Protein AF-A0A0E2NUA2-F1 (afdb_monomer)

Nearest PDB structures (foldseek):
  3nl3-assembly1_F  TM=8.443E-01  e=9.274E-02  Nakaseomyces glabratus
  3nl2-assembly1_A  TM=8.453E-01  e=1.322E-01  Nakaseomyces glabratus
  3nl3-assembly1_A  TM=8.389E-01  e=1.322E-01  Nakaseomyces glabratus
  3nl6-assembly1_B-2  TM=8.352E-01  e=2.505E-01  Nakaseomyces glabratus
  3nm1-assembly1_E  TM=8.386E-01  e=2.689E-01  Nakaseomyces glabratus

Sequence (55 aa):
MDEKGLQTEIRRANDACAVHGCQVSVNDNWRTAIEEGCDFVHLGQKDLAAADADD

Structure (mmCIF, N/CA/C/O backbone):
data_AF-A0A0E2NUA2-F1
#
_entry.id   AF-A0A0E2NUA2-F1
#
loop_
_atom_site.group_PDB
_atom_site.id
_atom_site.type_symbol
_atom_site.label_atom_id
_atom_site.label_alt_id
_atom_site.label_comp_id
_atom_site.label_asym_id
_atom_site.label_entity_id
_atom_site.label_seq_id
_atom_site.pdbx_PDB_ins_code
_atom_site.Cartn_x
_atom_site.Cartn_y
_atom_site.Cartn_z
_atom_site.occupancy
_atom_site.B_iso_or_equiv
_atom_site.auth_seq_id
_atom_site.auth_comp_id
_atom_site.auth_asym_id
_atom_site.auth_atom_id
_atom_site.pdbx_PDB_model_num
ATOM 1 N N . MET A 1 1 ? 13.042 8.792 4.852 1.00 64.12 1 MET A N 1
ATOM 2 C CA . MET A 1 1 ? 12.194 7.705 5.373 1.00 64.12 1 MET A CA 1
ATOM 3 C C . MET A 1 1 ? 12.812 6.415 4.879 1.00 64.12 1 MET A C 1
ATOM 5 O O . MET A 1 1 ? 13.236 6.394 3.730 1.00 64.12 1 MET A O 1
ATOM 9 N N . ASP A 1 2 ? 12.988 5.428 5.746 1.00 87.44 2 ASP A N 1
ATOM 10 C CA . ASP A 1 2 ? 13.467 4.101 5.361 1.00 87.44 2 ASP A CA 1
ATOM 11 C C . ASP A 1 2 ? 12.284 3.207 4.953 1.00 87.44 2 ASP A C 1
ATOM 13 O O . ASP A 1 2 ? 11.120 3.578 5.113 1.00 87.44 2 ASP A O 1
ATOM 17 N N . GLU A 1 3 ? 12.579 2.032 4.407 1.00 83.38 3 GLU A N 1
ATOM 18 C CA . GLU A 1 3 ? 11.566 1.098 3.901 1.00 83.38 3 GLU A CA 1
ATOM 19 C C . GLU A 1 3 ? 10.576 0.652 4.989 1.00 83.38 3 GLU A C 1
ATOM 21 O O . GLU A 1 3 ? 9.369 0.607 4.760 1.00 83.38 3 GLU A O 1
ATOM 26 N N . LYS A 1 4 ? 11.059 0.442 6.220 1.00 88.25 4 LYS A N 1
ATOM 27 C CA . LYS A 1 4 ? 10.206 0.117 7.375 1.00 88.25 4 LYS A CA 1
ATOM 28 C C . LYS A 1 4 ? 9.296 1.273 7.786 1.00 88.25 4 LYS A C 1
ATOM 30 O O . LYS A 1 4 ? 8.146 1.048 8.176 1.00 88.25 4 LYS A O 1
ATOM 35 N N . GLY A 1 5 ? 9.798 2.505 7.717 1.00 90.38 5 GLY A N 1
ATOM 36 C CA . GLY A 1 5 ? 8.988 3.699 7.924 1.00 90.38 5 GLY A CA 1
ATOM 37 C C . GLY A 1 5 ? 7.863 3.789 6.897 1.00 90.38 5 GLY A C 1
ATOM 38 O O . GLY A 1 5 ? 6.720 4.028 7.274 1.00 90.38 5 GLY A O 1
ATOM 39 N N . 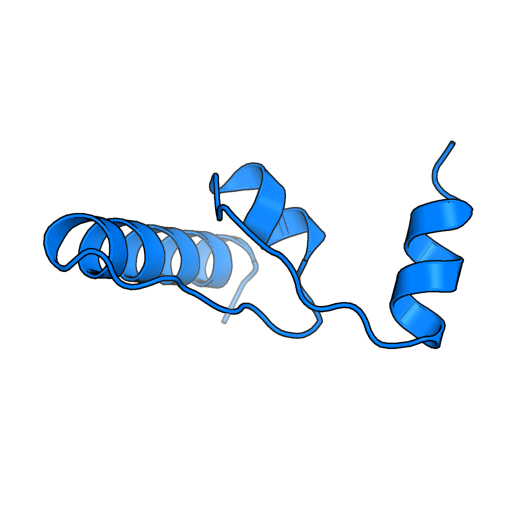LEU A 1 6 ? 8.162 3.505 5.627 1.00 88.81 6 LEU A N 1
ATOM 40 C CA . LEU A 1 6 ? 7.165 3.505 4.557 1.00 88.81 6 LEU A CA 1
ATOM 41 C C . LEU A 1 6 ? 6.090 2.425 4.759 1.00 88.81 6 LEU A C 1
ATOM 43 O O . LEU A 1 6 ? 4.905 2.738 4.691 1.00 88.81 6 LEU A O 1
ATOM 47 N N . GLN A 1 7 ? 6.485 1.189 5.078 1.00 90.62 7 GLN A N 1
ATOM 48 C CA . GLN A 1 7 ? 5.554 0.096 5.409 1.00 90.62 7 GLN A CA 1
ATOM 49 C C . GLN A 1 7 ? 4.597 0.482 6.544 1.00 90.62 7 GLN A C 1
ATOM 51 O O . GLN A 1 7 ? 3.387 0.279 6.455 1.00 90.62 7 GLN A O 1
ATOM 56 N N . THR A 1 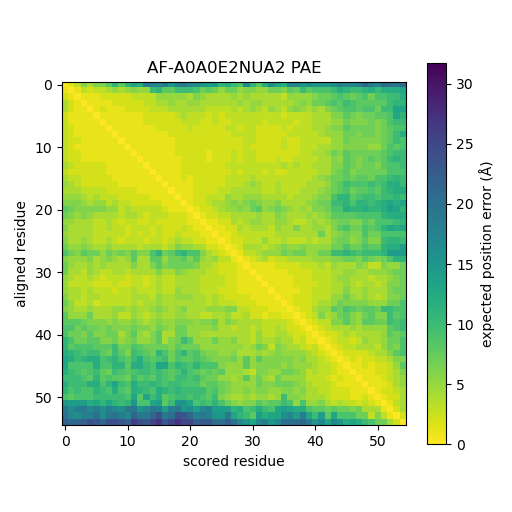8 ? 5.133 1.100 7.600 1.00 92.31 8 THR A N 1
ATOM 57 C CA . THR A 1 8 ? 4.335 1.534 8.755 1.00 92.31 8 THR A CA 1
ATOM 58 C C . THR A 1 8 ? 3.290 2.577 8.362 1.00 92.31 8 THR A C 1
ATOM 60 O O . THR A 1 8 ? 2.148 2.504 8.817 1.00 92.31 8 THR A O 1
ATOM 63 N N . GLU A 1 9 ? 3.661 3.542 7.522 1.00 91.81 9 GLU A N 1
ATOM 64 C CA . GLU A 1 9 ? 2.740 4.587 7.071 1.00 91.81 9 GLU A CA 1
ATOM 65 C C . GLU A 1 9 ? 1.678 4.041 6.107 1.00 91.81 9 GLU A C 1
ATOM 67 O O . GLU A 1 9 ? 0.506 4.394 6.243 1.00 91.81 9 GLU A O 1
ATOM 72 N N . ILE A 1 10 ? 2.044 3.120 5.206 1.00 90.56 10 ILE A N 1
ATOM 73 C CA . ILE A 1 10 ? 1.088 2.436 4.319 1.00 90.56 10 ILE A CA 1
ATOM 74 C C . ILE A 1 10 ? 0.066 1.651 5.144 1.00 90.56 10 ILE A C 1
ATOM 76 O O . ILE A 1 10 ? -1.135 1.825 4.938 1.00 90.56 10 ILE A O 1
ATOM 80 N N . ARG A 1 11 ? 0.514 0.863 6.131 1.00 91.94 11 ARG A N 1
ATOM 81 C CA . ARG A 1 11 ? -0.384 0.099 7.010 1.00 91.94 11 ARG A CA 1
ATOM 82 C C . ARG A 1 11 ? -1.357 1.004 7.757 1.00 91.94 11 ARG A C 1
ATOM 84 O O . ARG A 1 11 ? -2.557 0.759 7.757 1.00 91.94 11 ARG A O 1
ATOM 91 N N . ARG A 1 12 ? -0.850 2.088 8.352 1.00 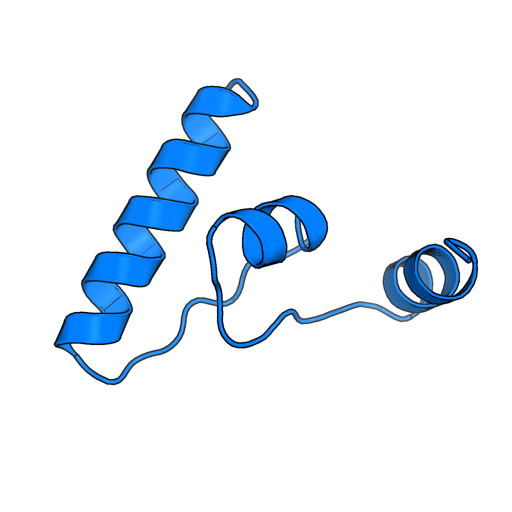92.81 12 ARG A N 1
ATOM 92 C CA . ARG A 1 12 ? -1.676 3.063 9.084 1.00 92.81 12 ARG A CA 1
ATOM 93 C C . ARG A 1 12 ? -2.723 3.717 8.194 1.00 92.81 12 ARG A C 1
ATOM 95 O O . ARG A 1 12 ? -3.861 3.887 8.626 1.00 92.81 12 ARG A O 1
ATOM 102 N N . ALA A 1 13 ? -2.340 4.094 6.977 1.00 90.94 13 ALA A N 1
ATOM 103 C CA . ALA A 1 13 ? -3.274 4.651 6.012 1.00 90.94 13 ALA A CA 1
ATOM 104 C C . ALA A 1 13 ? -4.338 3.613 5.623 1.00 90.94 13 ALA A C 1
ATOM 106 O O . ALA A 1 13 ? -5.520 3.952 5.585 1.00 90.94 13 ALA A O 1
ATOM 107 N N . ASN A 1 14 ? -3.933 2.360 5.387 1.00 90.25 14 ASN A N 1
ATOM 108 C CA . ASN A 1 14 ? -4.838 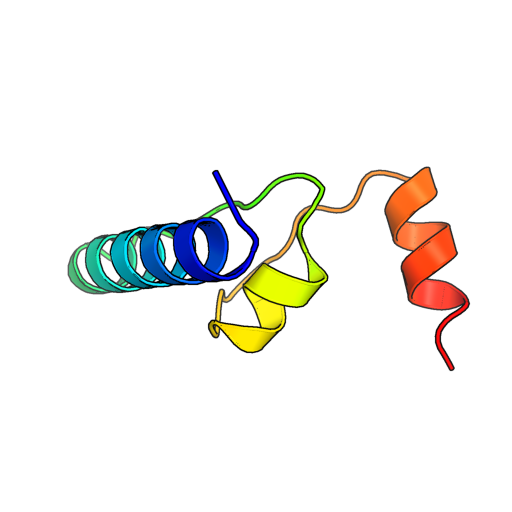1.282 4.994 1.00 90.25 14 ASN A CA 1
ATOM 109 C C . ASN A 1 14 ? -5.870 0.995 6.095 1.00 90.25 14 ASN A C 1
ATOM 111 O O . ASN A 1 14 ? -7.071 1.027 5.833 1.00 90.25 14 ASN A O 1
ATOM 115 N N . ASP A 1 15 ? -5.415 0.850 7.343 1.00 91.44 15 ASP A N 1
ATOM 116 C CA . ASP A 1 15 ? -6.277 0.647 8.513 1.00 91.44 15 ASP A CA 1
ATOM 117 C C . ASP A 1 15 ? -7.275 1.803 8.693 1.00 91.44 15 ASP A C 1
ATOM 119 O O . ASP A 1 15 ? -8.463 1.585 8.942 1.00 91.44 15 ASP A O 1
ATOM 123 N N . ALA A 1 16 ? -6.816 3.049 8.534 1.00 91.25 16 ALA A N 1
ATOM 124 C CA . ALA A 1 16 ? -7.679 4.223 8.637 1.00 91.25 16 ALA A CA 1
ATOM 125 C C . ALA A 1 16 ? -8.736 4.257 7.522 1.00 91.25 16 ALA A C 1
ATOM 127 O O . ALA A 1 16 ? -9.906 4.546 7.779 1.00 91.25 16 ALA A O 1
ATOM 128 N N . CYS A 1 17 ? -8.350 3.939 6.288 1.00 91.25 17 CYS A N 1
ATOM 129 C CA . CYS A 1 17 ? -9.265 3.881 5.154 1.00 91.25 17 CYS A CA 1
ATOM 130 C C . CYS A 1 17 ? -10.302 2.759 5.308 1.00 91.25 17 CYS A C 1
ATOM 132 O O . CYS A 1 17 ? -11.489 3.011 5.078 1.00 91.25 17 CYS A O 1
ATOM 134 N N . ALA A 1 18 ? -9.894 1.586 5.802 1.00 88.81 18 ALA A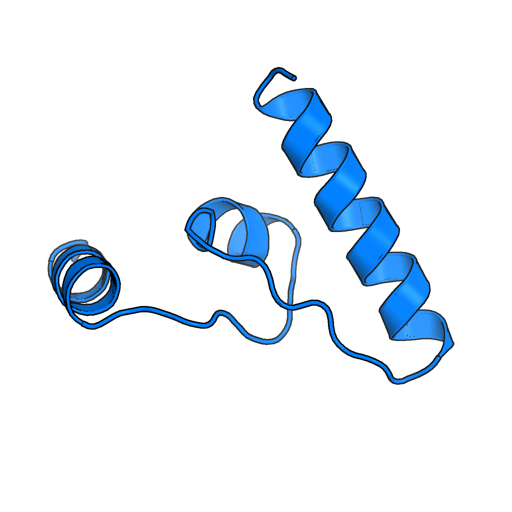 N 1
ATOM 135 C CA . ALA A 1 18 ? -10.776 0.446 6.045 1.00 88.81 18 ALA A CA 1
ATOM 136 C C . ALA A 1 18 ? -11.914 0.777 7.028 1.00 88.81 18 ALA A C 1
ATOM 138 O O . ALA A 1 18 ? -13.060 0.385 6.804 1.00 88.81 18 ALA A O 1
ATOM 139 N N . VAL A 1 19 ? -11.638 1.570 8.073 1.00 91.75 19 VAL A N 1
ATOM 140 C CA . VAL A 1 19 ? -12.660 2.026 9.041 1.00 91.75 19 VAL A CA 1
ATOM 141 C C . VAL A 1 19 ? -13.734 2.901 8.385 1.00 91.75 19 VAL A C 1
ATOM 143 O O . VAL A 1 19 ? -14.884 2.912 8.826 1.00 91.75 19 VAL A O 1
ATOM 146 N N . HIS A 1 20 ? -13.380 3.631 7.329 1.00 89.94 20 HIS A N 1
ATOM 147 C CA . HIS A 1 20 ? -14.265 4.588 6.667 1.00 89.94 20 HIS A CA 1
ATOM 148 C C . HIS A 1 20 ? -14.842 4.086 5.336 1.00 89.94 20 HIS A C 1
ATOM 150 O O . HIS A 1 20 ? -15.573 4.829 4.683 1.00 89.94 20 HIS A O 1
ATOM 156 N N . GLY A 1 21 ? -14.541 2.846 4.930 1.00 86.81 21 GLY A N 1
ATOM 157 C CA . GLY A 1 21 ? -14.917 2.328 3.608 1.00 86.81 21 GLY A CA 1
ATOM 158 C C . GLY A 1 21 ? -14.233 3.073 2.455 1.00 86.81 21 GLY A C 1
ATOM 159 O O . GLY A 1 21 ? -14.737 3.082 1.334 1.00 86.81 21 GLY A O 1
ATOM 160 N N . CYS A 1 22 ? -13.110 3.731 2.742 1.00 88.25 22 CYS A N 1
ATOM 161 C CA . CYS A 1 22 ? -12.247 4.376 1.763 1.00 88.25 22 CYS A CA 1
ATOM 162 C C . CYS A 1 22 ? -11.133 3.407 1.352 1.00 88.25 22 CYS A C 1
ATOM 164 O O . CYS A 1 22 ? -10.880 2.418 2.032 1.00 88.25 22 CYS A O 1
ATOM 166 N N . GLN A 1 23 ? -10.423 3.724 0.271 1.00 85.94 23 GLN A N 1
ATOM 167 C CA . GLN A 1 23 ? -9.283 2.937 -0.200 1.00 85.94 23 GLN A CA 1
ATOM 168 C C . GLN A 1 23 ? -8.023 3.798 -0.243 1.00 85.94 23 GLN A C 1
ATOM 170 O O . GLN A 1 23 ? -8.086 4.990 -0.560 1.00 85.94 23 GLN A O 1
ATOM 175 N N . VAL A 1 24 ? -6.877 3.186 0.055 1.00 86.25 24 VAL A N 1
ATOM 176 C CA . VAL A 1 24 ? -5.563 3.810 -0.123 1.00 86.25 24 VAL A CA 1
ATOM 177 C C . VAL A 1 24 ? -5.056 3.533 -1.531 1.00 86.25 24 VAL A C 1
ATOM 179 O O . VAL A 1 24 ? -5.096 2.402 -2.001 1.00 86.25 24 VAL A O 1
ATOM 182 N N . SER A 1 25 ? -4.523 4.568 -2.181 1.00 82.81 25 SER A N 1
ATOM 183 C CA . SER A 1 25 ? -3.764 4.439 -3.424 1.00 82.81 25 SER A CA 1
ATOM 184 C C . SER A 1 25 ? -2.297 4.754 -3.149 1.00 82.81 25 SER A C 1
ATOM 186 O O . SER A 1 25 ? -1.960 5.896 -2.832 1.00 82.81 25 SER A O 1
ATOM 188 N N . VAL A 1 26 ? -1.422 3.759 -3.301 1.00 82.38 26 VAL A N 1
ATOM 189 C CA . VAL A 1 26 ? 0.036 3.919 -3.190 1.00 82.38 26 VAL A CA 1
ATOM 190 C C . VAL A 1 26 ? 0.633 4.042 -4.593 1.00 82.38 26 VAL A C 1
ATOM 192 O O . VAL A 1 26 ? 0.426 3.168 -5.430 1.00 82.38 26 VAL A O 1
ATOM 195 N N . ASN A 1 27 ? 1.367 5.126 -4.853 1.00 80.44 27 ASN A N 1
ATOM 196 C CA . ASN A 1 27 ? 2.078 5.343 -6.117 1.00 80.44 27 ASN A CA 1
ATOM 197 C C . ASN A 1 27 ? 3.501 4.765 -6.048 1.00 80.44 27 ASN A C 1
ATOM 199 O O . ASN A 1 27 ? 4.141 4.893 -5.006 1.00 80.44 27 ASN A O 1
ATOM 203 N N . ASP A 1 28 ? 3.989 4.175 -7.146 1.00 76.81 28 ASP A N 1
ATOM 204 C CA . ASP A 1 28 ? 5.345 3.620 -7.369 1.00 76.81 28 ASP A CA 1
ATOM 205 C C . ASP A 1 28 ? 5.809 2.483 -6.420 1.00 76.81 28 ASP A C 1
ATOM 207 O O . ASP A 1 28 ? 6.614 1.640 -6.811 1.00 76.81 28 ASP A O 1
ATOM 211 N N . ASN A 1 29 ? 5.272 2.379 -5.200 1.00 82.75 29 ASN A N 1
ATOM 212 C CA . ASN A 1 29 ? 5.587 1.356 -4.192 1.00 82.75 29 ASN A CA 1
ATOM 213 C C . ASN A 1 29 ? 4.521 0.248 -4.126 1.00 82.75 29 ASN A C 1
ATOM 215 O O . ASN A 1 29 ? 4.125 -0.210 -3.052 1.00 82.75 29 ASN A O 1
ATOM 219 N N . TRP A 1 30 ? 4.046 -0.188 -5.291 1.00 84.12 30 TRP A N 1
ATOM 220 C CA . TRP A 1 30 ? 2.944 -1.145 -5.415 1.00 84.12 30 TRP A CA 1
ATOM 221 C C . TRP A 1 30 ? 3.232 -2.507 -4.768 1.00 84.12 30 TRP A C 1
ATOM 223 O O . TRP A 1 30 ? 2.325 -3.097 -4.193 1.00 84.12 30 TRP A O 1
ATOM 233 N N . ARG A 1 31 ? 4.486 -2.986 -4.776 1.00 85.38 31 ARG A N 1
ATOM 234 C CA . ARG A 1 31 ? 4.864 -4.240 -4.094 1.00 85.38 31 ARG A CA 1
ATOM 235 C C . ARG A 1 31 ? 4.628 -4.154 -2.585 1.00 85.38 31 ARG A C 1
ATOM 237 O O . ARG A 1 31 ? 3.958 -5.008 -2.020 1.00 85.38 31 ARG A O 1
ATOM 244 N N . THR A 1 32 ? 5.087 -3.072 -1.959 1.00 85.31 32 THR A N 1
ATOM 245 C CA . THR A 1 32 ? 4.861 -2.812 -0.530 1.00 85.31 32 THR A CA 1
ATOM 246 C C . THR A 1 32 ? 3.373 -2.662 -0.214 1.00 85.31 32 THR A C 1
ATOM 248 O O . THR A 1 32 ? 2.911 -3.121 0.822 1.00 85.31 32 THR A O 1
ATOM 251 N N . ALA A 1 33 ? 2.599 -2.052 -1.116 1.00 86.25 33 ALA A N 1
ATOM 252 C CA . ALA A 1 33 ? 1.152 -1.940 -0.954 1.00 86.25 33 ALA A CA 1
ATOM 253 C C . ALA A 1 33 ? 0.457 -3.315 -0.955 1.00 86.25 33 ALA A C 1
ATOM 255 O O . ALA A 1 33 ? -0.441 -3.542 -0.150 1.00 86.25 33 ALA A O 1
ATOM 256 N N . ILE A 1 34 ? 0.899 -4.247 -1.808 1.00 84.81 34 ILE A N 1
ATOM 257 C CA . ILE A 1 34 ? 0.399 -5.631 -1.819 1.00 84.81 34 ILE A CA 1
ATOM 258 C C . ILE A 1 34 ? 0.767 -6.351 -0.514 1.00 84.81 34 ILE A C 1
ATOM 260 O O . ILE A 1 34 ? -0.093 -6.985 0.094 1.00 84.81 34 ILE A O 1
ATOM 264 N N . GLU A 1 35 ? 2.018 -6.231 -0.058 1.00 86.38 35 GLU A N 1
ATOM 265 C CA . GLU A 1 35 ? 2.481 -6.841 1.201 1.00 86.38 35 GLU A CA 1
ATOM 266 C C . GLU A 1 35 ? 1.691 -6.350 2.424 1.00 86.38 35 GLU A C 1
ATOM 268 O O . GLU A 1 35 ? 1.405 -7.128 3.334 1.00 86.38 35 GLU A O 1
ATOM 273 N N . GLU A 1 36 ? 1.307 -5.072 2.434 1.00 85.94 36 GLU A N 1
ATOM 274 C CA . GLU A 1 36 ? 0.517 -4.448 3.504 1.00 85.94 36 GLU A CA 1
ATOM 275 C C . GLU A 1 36 ? -1.007 -4.608 3.321 1.00 85.94 36 GLU A C 1
ATOM 277 O O . GLU A 1 36 ? -1.794 -4.062 4.100 1.00 85.94 36 GLU A O 1
ATOM 282 N N . GLY A 1 37 ? -1.439 -5.380 2.318 1.00 83.06 37 GLY A N 1
ATOM 283 C CA . GLY A 1 37 ? -2.840 -5.747 2.119 1.00 83.06 37 GLY A CA 1
ATOM 284 C C . GLY A 1 37 ? -3.721 -4.626 1.566 1.00 83.06 37 GLY A C 1
ATOM 285 O O . GLY A 1 37 ? -4.906 -4.570 1.893 1.00 83.06 37 GLY A O 1
ATOM 286 N N . CYS A 1 38 ? -3.173 -3.709 0.766 1.00 84.19 38 CYS A N 1
ATOM 287 C CA . CYS A 1 38 ? -3.987 -2.745 0.025 1.00 84.19 38 CYS A CA 1
ATOM 288 C C . CYS A 1 38 ? -4.826 -3.455 -1.052 1.00 84.19 38 CYS A C 1
ATOM 290 O O . CYS A 1 38 ? -4.318 -4.294 -1.795 1.00 84.19 38 CYS A O 1
ATOM 292 N N . ASP A 1 39 ? -6.098 -3.067 -1.181 1.00 75.69 39 ASP A N 1
ATOM 293 C CA . ASP A 1 39 ? -7.049 -3.709 -2.104 1.00 75.69 39 ASP A CA 1
ATOM 294 C C . ASP A 1 39 ? -6.758 -3.441 -3.591 1.00 75.6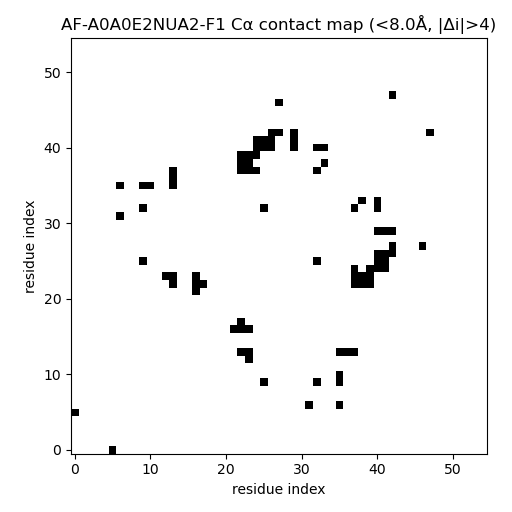9 39 ASP A C 1
ATOM 296 O O . ASP A 1 39 ? -7.183 -4.200 -4.462 1.00 75.69 39 ASP A O 1
ATOM 300 N N . PHE A 1 40 ? -6.082 -2.331 -3.902 1.00 74.00 40 PHE A N 1
ATOM 301 C CA . PHE A 1 40 ? -5.791 -1.916 -5.271 1.00 74.00 40 PHE A CA 1
ATOM 302 C C . PHE A 1 40 ? -4.442 -1.201 -5.366 1.00 74.00 40 PHE A C 1
ATOM 304 O O . PHE A 1 40 ? -4.058 -0.439 -4.477 1.00 74.00 40 PHE A O 1
ATOM 311 N N . VAL A 1 41 ? -3.748 -1.401 -6.487 1.00 80.69 41 VAL A N 1
ATOM 312 C CA . VAL A 1 41 ? -2.528 -0.672 -6.845 1.00 80.69 41 VAL A CA 1
ATOM 313 C C . VAL A 1 41 ? -2.691 -0.043 -8.221 1.00 80.69 41 VAL A C 1
ATOM 315 O O . VAL A 1 41 ? -3.166 -0.681 -9.160 1.00 80.69 41 VAL A O 1
ATOM 318 N N . HIS A 1 42 ? -2.305 1.224 -8.351 1.00 79.69 42 HIS A N 1
ATOM 319 C CA . HIS A 1 42 ? -2.286 1.903 -9.640 1.00 79.69 42 HIS A CA 1
ATOM 320 C C . HIS A 1 42 ? -0.887 1.793 -10.246 1.00 79.69 42 HIS A C 1
ATOM 322 O O . HIS A 1 42 ? 0.087 2.240 -9.644 1.00 79.69 42 HIS A O 1
ATOM 328 N N . LEU A 1 43 ? -0.796 1.204 -11.438 1.00 81.25 43 LEU A N 1
ATOM 329 C CA . LEU A 1 43 ? 0.459 1.037 -12.166 1.00 81.25 43 LEU A CA 1
ATOM 330 C C . LEU A 1 43 ? 0.458 1.917 -13.413 1.00 81.25 43 LEU A C 1
ATOM 332 O O . LEU A 1 43 ? -0.456 1.846 -14.238 1.00 81.25 43 LEU A O 1
ATOM 336 N N . GLY A 1 44 ? 1.513 2.716 -13.583 1.00 80.94 44 GLY A N 1
ATOM 337 C CA . GLY A 1 44 ? 1.805 3.329 -14.873 1.00 80.94 44 GLY A CA 1
ATOM 338 C C . GLY A 1 44 ? 2.229 2.270 -15.897 1.00 80.94 44 GLY A C 1
ATOM 339 O O . GLY A 1 44 ? 2.594 1.154 -15.542 1.00 80.94 44 GLY A O 1
ATOM 340 N N . GLN A 1 45 ? 2.245 2.611 -17.190 1.00 82.56 45 GLN A N 1
ATOM 341 C CA . GLN A 1 45 ? 2.607 1.645 -18.245 1.00 82.56 45 GLN A CA 1
ATOM 342 C C . GL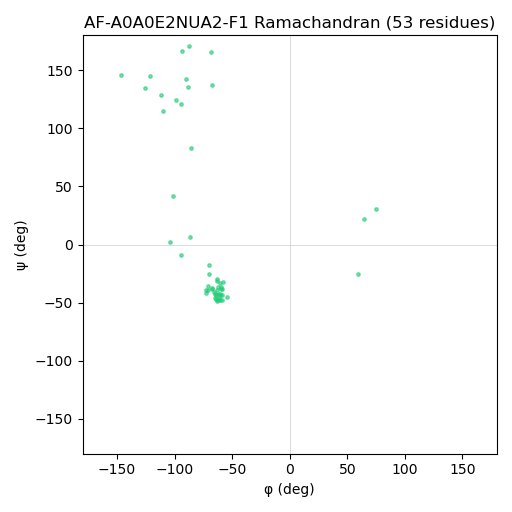N A 1 45 ? 4.004 1.025 -18.070 1.00 82.56 45 GLN A C 1
ATOM 344 O O . GLN A 1 45 ? 4.212 -0.126 -18.441 1.00 82.56 45 GLN A O 1
ATOM 349 N N . LYS A 1 46 ? 4.960 1.774 -17.503 1.00 80.75 46 LYS A N 1
ATOM 350 C CA . LYS A 1 46 ? 6.307 1.260 -17.215 1.00 80.75 46 LYS A CA 1
ATOM 351 C C . LYS A 1 46 ? 6.313 0.290 -16.033 1.00 80.75 46 LYS A C 1
ATOM 353 O O . LYS A 1 46 ? 6.969 -0.740 -16.118 1.00 80.75 46 LYS A O 1
ATOM 358 N N . ASP A 1 47 ? 5.572 0.599 -14.973 1.00 79.50 47 ASP A N 1
ATOM 359 C CA . ASP A 1 47 ? 5.488 -0.253 -13.782 1.00 79.50 47 ASP A CA 1
ATOM 360 C C . ASP A 1 47 ? 4.697 -1.526 -14.061 1.00 79.50 47 ASP A C 1
ATOM 362 O O . ASP A 1 47 ? 5.069 -2.593 -13.589 1.00 79.50 47 ASP A O 1
ATOM 366 N N . LEU A 1 48 ? 3.662 -1.429 -14.898 1.00 81.19 48 LEU A N 1
ATOM 367 C CA . LEU A 1 48 ? 2.910 -2.581 -15.376 1.00 81.19 48 LEU A CA 1
ATOM 368 C C . LEU A 1 48 ?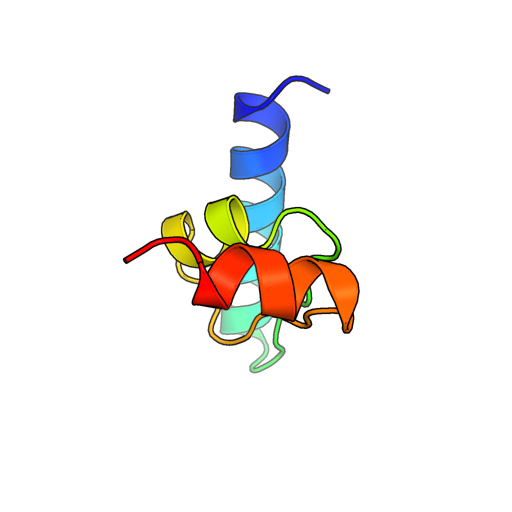 3.803 -3.539 -16.170 1.00 81.19 48 LEU A C 1
ATOM 370 O O . LEU A 1 48 ? 3.783 -4.733 -15.909 1.00 81.19 48 LEU A O 1
ATOM 374 N N . ALA A 1 49 ? 4.624 -3.022 -17.090 1.00 83.94 49 ALA A N 1
ATOM 375 C CA . ALA A 1 49 ? 5.566 -3.850 -17.844 1.00 83.94 49 ALA A CA 1
ATOM 376 C C . ALA A 1 49 ? 6.626 -4.512 -16.945 1.00 83.94 49 ALA A C 1
ATOM 378 O O . ALA A 1 49 ? 7.086 -5.606 -17.249 1.00 83.94 49 ALA A O 1
ATOM 379 N N . ALA A 1 50 ? 7.021 -3.859 -15.847 1.00 81.38 50 ALA A N 1
ATOM 380 C CA . ALA A 1 50 ? 7.925 -4.450 -14.865 1.00 81.38 50 ALA A CA 1
ATOM 381 C C . ALA A 1 50 ? 7.236 -5.533 -14.019 1.00 81.38 50 ALA A C 1
ATOM 383 O O . ALA A 1 50 ? 7.859 -6.548 -13.735 1.00 81.38 50 ALA A O 1
ATOM 384 N N . ALA A 1 51 ? 5.970 -5.333 -13.638 1.00 79.69 51 ALA A N 1
ATOM 385 C CA . ALA A 1 51 ? 5.176 -6.323 -12.909 1.00 79.69 51 ALA A CA 1
ATOM 386 C C . ALA A 1 51 ? 4.864 -7.567 -13.758 1.00 79.69 51 ALA A C 1
ATOM 388 O O . ALA A 1 51 ? 4.895 -8.673 -13.241 1.00 79.69 51 ALA A O 1
ATOM 389 N N . ASP A 1 52 ? 4.606 -7.388 -15.056 1.00 79.69 52 ASP A N 1
ATOM 390 C CA . ASP A 1 52 ? 4.337 -8.474 -16.014 1.00 79.69 52 ASP A CA 1
ATOM 391 C C . ASP A 1 52 ? 5.585 -9.327 -16.322 1.00 79.69 52 ASP A C 1
ATOM 393 O O . ASP A 1 52 ? 5.477 -10.438 -16.828 1.00 79.69 52 ASP A O 1
ATOM 397 N N . ALA A 1 53 ? 6.780 -8.810 -16.022 1.00 76.31 53 ALA A N 1
ATOM 398 C CA . ALA A 1 53 ? 8.052 -9.506 -16.213 1.00 76.31 53 ALA A CA 1
ATOM 399 C C . ALA A 1 53 ? 8.560 -10.240 -14.953 1.00 76.31 53 ALA A C 1
ATOM 401 O O . ALA A 1 53 ? 9.550 -10.969 -15.051 1.00 76.31 53 ALA A O 1
ATOM 402 N N . ASP A 1 54 ? 7.926 -10.035 -13.792 1.00 66.50 54 ASP A N 1
ATOM 403 C CA . ASP A 1 54 ? 8.161 -10.802 -12.560 1.00 66.50 54 ASP A CA 1
ATOM 404 C C . ASP A 1 54 ? 7.280 -12.073 -12.602 1.00 66.50 54 ASP A C 1
ATOM 406 O O . ASP A 1 54 ? 6.164 -12.077 -12.084 1.00 66.50 54 ASP A O 1
ATOM 410 N N . ASP A 1 55 ? 7.765 -13.118 -13.282 1.00 52.91 55 ASP A N 1
ATOM 411 C CA . ASP A 1 55 ? 7.132 -14.451 -13.415 1.00 52.91 55 ASP A CA 1
ATOM 412 C C . ASP A 1 55 ? 7.482 -15.382 -12.230 1.00 52.91 55 ASP A C 1
ATOM 414 O O . ASP A 1 55 ? 8.685 -15.467 -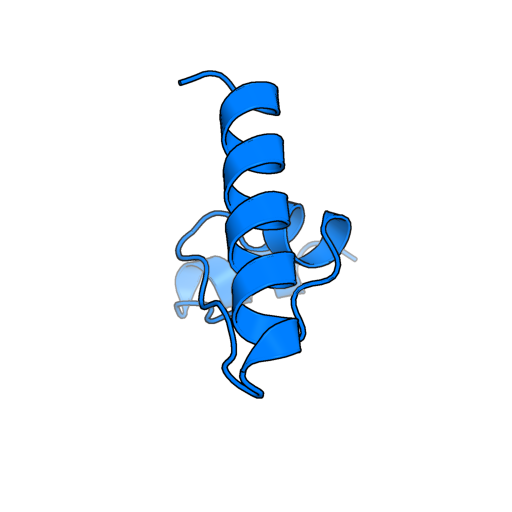11.870 1.00 52.91 55 ASP A O 1
#

Foldseek 3Di:
DDPVVVLVVLLVVQVVCVVVVHFDEDPPPVVSNVVSPGPDYDDDPVRVVVVVPPD

Radius of gyration: 11.9 Å; Cα contacts (8 Å, |Δi|>4): 43; chains: 1; bounding box: 28×22×27 Å

pLDDT: mean 83.87, std 7.35, range [52.91, 92.81]

Mean predicted aligned error: 5.42 Å

Solvent-accessible surface area (backbone atoms only — not comparable to full-atom values): 3404 Å² total; per-residue (Å²): 131,54,73,68,56,49,52,52,51,52,39,53,48,39,57,56,21,59,78,70,78,46,81,55,80,46,73,92,47,44,68,61,36,53,77,61,66,46,94,55,67,67,66,53,77,68,53,43,57,53,57,73,66,67,123

Secondary structure (DSSP, 8-state):
--HHHHHHHHHHHHHHHHHHT-----SS-HHHHHHTT-S-----HHHHHHHTT--